Protein AF-A0A4R0YCN4-F1 (afdb_monomer_lite)

Structure (mmCIF, N/CA/C/O backbone):
data_AF-A0A4R0YCN4-F1
#
_entry.id   AF-A0A4R0YCN4-F1
#
loop_
_atom_site.group_PDB
_atom_site.id
_atom_site.type_symbol
_atom_site.label_atom_id
_atom_site.label_alt_id
_atom_site.label_comp_id
_atom_site.label_asym_id
_atom_site.label_entity_id
_atom_site.label_seq_id
_atom_site.pdbx_PDB_ins_code
_atom_site.Cartn_x
_atom_site.Cartn_y
_atom_site.Cartn_z
_atom_site.occupancy
_atom_site.B_iso_or_equiv
_atom_site.auth_seq_id
_atom_site.auth_comp_id
_atom_site.auth_asym_id
_atom_site.auth_atom_id
_atom_site.pdbx_PDB_model_num
ATOM 1 N N . MET A 1 1 ? -19.381 -3.182 16.926 1.00 80.44 1 MET A N 1
ATOM 2 C CA . MET A 1 1 ? -18.261 -2.987 17.879 1.00 80.44 1 MET A CA 1
ATOM 3 C C . MET A 1 1 ? -17.008 -3.576 17.262 1.00 80.44 1 MET A C 1
ATOM 5 O O . MET A 1 1 ? -17.051 -4.735 16.877 1.00 80.44 1 MET A O 1
ATOM 9 N N . VAL A 1 2 ? -15.941 -2.783 17.144 1.00 87.00 2 VAL A N 1
ATOM 10 C CA . VAL A 1 2 ? -14.643 -3.223 16.603 1.00 87.00 2 VAL A CA 1
ATOM 11 C C . VAL A 1 2 ? -13.726 -3.666 17.743 1.00 87.00 2 VAL A C 1
ATOM 13 O O . VAL A 1 2 ? -13.656 -2.986 18.769 1.00 87.00 2 VAL A O 1
ATOM 16 N N . THR A 1 3 ? -13.033 -4.795 17.587 1.00 94.62 3 THR A N 1
ATOM 17 C CA . THR A 1 3 ? -12.126 -5.344 18.610 1.00 94.62 3 THR A CA 1
ATOM 18 C C . THR A 1 3 ? -10.669 -4.925 18.384 1.00 94.62 3 THR A C 1
ATOM 20 O O . THR A 1 3 ? -10.262 -4.554 17.283 1.00 94.62 3 THR A O 1
ATOM 23 N N . ARG A 1 4 ? -9.839 -5.000 19.437 1.00 93.62 4 ARG A N 1
ATOM 24 C CA . ARG A 1 4 ? -8.385 -4.758 19.320 1.00 93.62 4 ARG A CA 1
ATOM 25 C C . ARG A 1 4 ? -7.713 -5.745 18.366 1.00 93.62 4 ARG A C 1
ATOM 27 O O . ARG A 1 4 ? -6.802 -5.364 17.640 1.00 93.62 4 ARG A O 1
ATOM 34 N N . GLU A 1 5 ? -8.176 -6.990 18.372 1.00 96.12 5 GLU A N 1
ATOM 35 C CA . GLU A 1 5 ? -7.697 -8.034 17.471 1.00 96.12 5 GLU A CA 1
ATOM 36 C C . GLU A 1 5 ? -7.943 -7.657 16.006 1.00 96.12 5 GLU A C 1
ATOM 38 O O . GLU A 1 5 ? -7.017 -7.715 15.203 1.00 96.12 5 GLU A O 1
ATOM 43 N N . GLU A 1 6 ? -9.138 -7.159 15.667 1.00 94.25 6 GLU A N 1
ATOM 44 C CA . GLU A 1 6 ? -9.448 -6.704 14.305 1.00 94.25 6 GLU A CA 1
ATOM 45 C C . GLU A 1 6 ? -8.526 -5.563 13.843 1.00 94.25 6 GLU A C 1
ATOM 47 O O . GLU A 1 6 ? -8.136 -5.522 12.676 1.00 94.25 6 GLU A O 1
ATOM 52 N N . ILE A 1 7 ? -8.131 -4.657 14.746 1.00 94.62 7 ILE A N 1
ATOM 53 C CA . ILE A 1 7 ? -7.189 -3.568 14.436 1.00 94.62 7 ILE A CA 1
ATOM 54 C C . ILE A 1 7 ? -5.785 -4.121 14.147 1.00 94.62 7 ILE A C 1
ATOM 56 O O . ILE A 1 7 ? -5.140 -3.694 13.187 1.00 94.62 7 ILE A O 1
ATOM 60 N N . LEU A 1 8 ? -5.310 -5.084 14.944 1.00 96.69 8 LEU A N 1
ATOM 61 C CA . LEU A 1 8 ? -4.005 -5.721 14.730 1.00 96.69 8 LEU A CA 1
ATOM 62 C C . LEU A 1 8 ? -3.976 -6.509 13.416 1.00 96.69 8 LEU A C 1
ATOM 64 O O . LEU A 1 8 ? -3.029 -6.384 12.639 1.00 96.69 8 LEU A O 1
ATOM 68 N N . VAL A 1 9 ? -5.040 -7.265 13.134 1.00 96.62 9 VAL A N 1
ATOM 69 C CA . VAL A 1 9 ? -5.193 -8.011 11.880 1.00 96.62 9 VAL A CA 1
ATOM 70 C C . VAL A 1 9 ? -5.256 -7.061 10.687 1.00 96.62 9 VAL A C 1
ATOM 72 O O . VAL A 1 9 ? -4.628 -7.339 9.666 1.00 96.62 9 VAL A O 1
ATOM 75 N N . LEU A 1 10 ? -5.948 -5.923 10.805 1.00 96.38 10 LEU A N 1
ATOM 76 C CA . LEU A 1 10 ? -5.969 -4.896 9.766 1.00 96.38 10 LEU A CA 1
ATOM 77 C C . LEU A 1 10 ? -4.557 -4.384 9.461 1.00 96.38 10 LEU A C 1
ATOM 79 O O . LEU A 1 10 ? -4.175 -4.356 8.294 1.00 96.38 10 LEU A O 1
ATOM 83 N N . GLY A 1 11 ? -3.785 -4.007 10.484 1.00 96.12 11 GLY A N 1
ATOM 84 C CA . GLY A 1 11 ? -2.417 -3.514 10.308 1.00 96.12 11 GLY A CA 1
ATOM 85 C C . GLY A 1 11 ? -1.501 -4.550 9.654 1.00 96.12 11 GLY A C 1
ATOM 86 O O . GLY A 1 11 ? -0.826 -4.240 8.671 1.00 96.12 11 GLY A O 1
ATOM 87 N N . LEU A 1 12 ? -1.532 -5.795 10.142 1.00 97.81 12 LEU A N 1
ATOM 88 C CA . LEU A 1 12 ? -0.746 -6.899 9.586 1.00 97.81 12 LEU A CA 1
ATOM 89 C C . LEU A 1 12 ? -1.125 -7.175 8.125 1.00 97.81 12 LEU A C 1
ATOM 91 O O . LEU A 1 12 ? -0.260 -7.240 7.254 1.00 97.81 12 LEU A O 1
ATOM 95 N N . THR A 1 13 ? -2.423 -7.286 7.841 1.00 96.94 13 THR A N 1
ATOM 96 C CA . THR A 1 13 ? -2.925 -7.595 6.496 1.00 96.94 13 THR A CA 1
ATOM 97 C C . THR A 1 13 ? -2.622 -6.460 5.525 1.00 96.94 13 THR A C 1
ATOM 99 O O . THR A 1 13 ? -2.129 -6.711 4.430 1.00 96.94 13 THR A O 1
ATOM 102 N N . ALA A 1 14 ? -2.863 -5.208 5.920 1.00 96.94 14 ALA A N 1
ATOM 103 C CA . ALA A 1 14 ? -2.560 -4.044 5.094 1.00 96.94 14 ALA A CA 1
ATOM 104 C C . ALA A 1 14 ? -1.057 -3.924 4.806 1.00 96.94 14 ALA A C 1
ATOM 106 O O . ALA A 1 14 ? -0.683 -3.646 3.669 1.00 96.94 14 ALA A O 1
ATOM 107 N N . GLY A 1 15 ? -0.198 -4.183 5.797 1.00 96.44 15 GLY A N 1
ATOM 108 C CA . GLY A 1 15 ? 1.254 -4.168 5.620 1.00 96.44 15 GLY A CA 1
ATOM 109 C C . GLY A 1 15 ? 1.747 -5.268 4.677 1.00 96.44 15 GLY A C 1
ATOM 110 O O . GLY A 1 15 ? 2.519 -4.995 3.757 1.00 96.44 15 GLY A O 1
ATOM 111 N N . VAL A 1 16 ? 1.271 -6.504 4.847 1.00 97.81 16 VAL A N 1
ATOM 112 C CA . VAL A 1 16 ? 1.670 -7.641 3.998 1.00 97.81 16 VAL A CA 1
ATOM 113 C C . VAL A 1 16 ? 1.143 -7.472 2.574 1.00 97.81 16 VAL A C 1
ATOM 115 O O . VAL A 1 16 ? 1.906 -7.565 1.619 1.00 97.81 16 VAL A O 1
ATOM 118 N N . VAL A 1 17 ? -0.143 -7.159 2.408 1.00 97.38 17 VAL A N 1
ATOM 119 C CA . VAL A 1 17 ? -0.740 -6.965 1.079 1.00 97.38 17 VAL A CA 1
ATOM 120 C C . VAL A 1 17 ? -0.132 -5.749 0.381 1.00 97.38 17 VAL A C 1
ATOM 122 O O . VAL A 1 17 ? 0.206 -5.829 -0.797 1.00 97.38 17 VAL A O 1
ATOM 125 N N . GLY A 1 18 ? 0.057 -4.640 1.098 1.00 96.44 18 GLY A N 1
ATOM 126 C CA . GLY A 1 18 ? 0.661 -3.427 0.555 1.00 96.44 18 GLY A CA 1
ATOM 127 C C . GLY A 1 18 ? 2.110 -3.632 0.115 1.00 96.44 18 GLY A C 1
ATOM 128 O O . GLY A 1 18 ? 2.482 -3.178 -0.965 1.00 96.44 18 GLY A O 1
ATOM 129 N N . SER A 1 19 ? 2.914 -4.352 0.905 1.00 96.62 19 SER A N 1
ATOM 130 C CA . SER A 1 19 ? 4.310 -4.654 0.560 1.00 96.62 19 SER A CA 1
ATOM 131 C C . SER A 1 19 ? 4.434 -5.670 -0.573 1.00 96.62 19 SER A C 1
ATOM 133 O O . SER A 1 19 ? 5.283 -5.489 -1.439 1.00 96.62 19 SER A O 1
ATOM 135 N N . LEU A 1 20 ? 3.565 -6.683 -0.635 1.00 97.81 20 LEU A N 1
ATOM 136 C CA . LEU A 1 20 ? 3.531 -7.616 -1.761 1.00 97.81 20 LEU A CA 1
ATOM 137 C C . LEU A 1 20 ? 3.111 -6.912 -3.051 1.00 97.81 20 LEU A C 1
ATOM 139 O O . LEU A 1 20 ? 3.830 -6.978 -4.039 1.00 97.81 20 LEU A O 1
ATOM 143 N N . VAL A 1 21 ? 1.980 -6.205 -3.055 1.00 97.19 21 VAL A N 1
ATOM 144 C CA . VAL A 1 21 ? 1.470 -5.565 -4.276 1.00 97.19 21 VAL A CA 1
ATOM 145 C C . VAL A 1 21 ? 2.370 -4.409 -4.702 1.00 97.19 21 VAL A C 1
ATOM 147 O O . VAL A 1 21 ? 2.861 -4.397 -5.828 1.00 97.19 21 VAL A O 1
ATOM 150 N N . GLY A 1 22 ? 2.640 -3.461 -3.803 1.00 97.06 22 GLY A N 1
ATOM 151 C CA . GLY A 1 22 ? 3.477 -2.304 -4.112 1.00 97.06 22 GLY A CA 1
ATOM 152 C C . GLY A 1 22 ? 4.931 -2.691 -4.375 1.00 97.06 22 GLY A C 1
ATOM 153 O O . GLY A 1 22 ? 5.525 -2.220 -5.340 1.00 97.06 22 GLY A O 1
ATOM 154 N N . GLY A 1 23 ? 5.499 -3.592 -3.571 1.00 96.56 23 GLY A N 1
ATOM 155 C CA . GLY A 1 23 ? 6.879 -4.049 -3.735 1.00 96.56 23 GLY A CA 1
ATOM 156 C C . GLY A 1 23 ? 7.098 -4.836 -5.024 1.00 96.56 23 GLY A C 1
ATOM 157 O O . GLY A 1 23 ? 8.078 -4.581 -5.719 1.00 96.56 23 GLY A O 1
ATOM 158 N N . LEU A 1 24 ? 6.178 -5.735 -5.399 1.00 97.50 24 LEU A N 1
ATOM 159 C CA . LEU A 1 24 ? 6.285 -6.474 -6.662 1.00 97.50 24 LEU A CA 1
ATOM 160 C C . LEU A 1 24 ? 6.072 -5.568 -7.876 1.00 97.50 24 LEU A C 1
ATOM 162 O O . LEU A 1 24 ? 6.836 -5.665 -8.832 1.00 97.50 24 LEU A O 1
ATOM 166 N N . MET A 1 25 ? 5.082 -4.667 -7.843 1.00 97.75 25 MET A N 1
ATOM 167 C CA . MET A 1 25 ? 4.875 -3.695 -8.925 1.00 97.75 25 MET A CA 1
ATOM 168 C C . MET A 1 25 ? 6.103 -2.805 -9.119 1.00 97.75 25 MET A C 1
ATOM 170 O O . MET A 1 25 ? 6.546 -2.607 -10.250 1.00 97.75 25 MET A O 1
ATOM 174 N N . LEU A 1 26 ? 6.682 -2.314 -8.019 1.00 97.56 26 LEU A N 1
ATOM 175 C CA . LEU A 1 26 ? 7.898 -1.515 -8.062 1.00 97.56 26 LEU A CA 1
ATOM 176 C C . L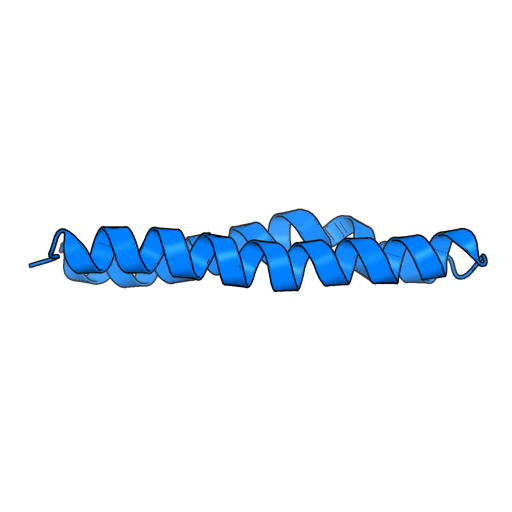EU A 1 26 ? 9.073 -2.334 -8.601 1.00 97.56 26 LEU A C 1
ATOM 178 O O . LEU A 1 26 ? 9.715 -1.900 -9.548 1.00 97.56 26 LEU A O 1
ATOM 182 N N . GLY A 1 27 ? 9.331 -3.518 -8.042 1.00 96.81 27 GLY A N 1
ATOM 183 C CA . GLY A 1 27 ? 10.460 -4.365 -8.426 1.00 96.81 27 GLY A CA 1
ATOM 184 C C . GLY A 1 27 ? 10.415 -4.783 -9.896 1.00 96.81 27 GLY A C 1
ATOM 185 O O . GLY A 1 27 ? 11.366 -4.540 -10.633 1.00 96.81 27 GLY A O 1
ATOM 186 N N . LEU A 1 28 ? 9.291 -5.348 -10.347 1.00 96.69 28 LEU A N 1
ATOM 187 C CA . LEU A 1 28 ? 9.113 -5.776 -11.740 1.00 96.69 28 LEU A CA 1
ATOM 188 C C . LEU A 1 28 ? 9.112 -4.590 -12.707 1.00 96.69 28 LEU A C 1
ATOM 190 O O . LEU A 1 28 ? 9.723 -4.658 -13.772 1.00 96.69 28 LEU A O 1
ATOM 194 N N . GLY A 1 29 ? 8.458 -3.489 -12.329 1.00 96.69 29 GLY A N 1
ATOM 195 C CA . GLY A 1 29 ? 8.448 -2.271 -13.127 1.00 96.69 29 GLY A CA 1
ATOM 196 C C . GLY A 1 29 ? 9.847 -1.683 -13.299 1.00 96.69 29 GLY A C 1
ATOM 197 O O . GLY A 1 29 ? 10.208 -1.282 -14.403 1.00 96.69 29 GLY A O 1
ATOM 198 N N . PHE A 1 30 ? 10.657 -1.673 -12.238 1.00 97.31 30 PHE A N 1
ATOM 199 C CA . PHE A 1 30 ? 12.015 -1.136 -12.286 1.00 97.31 30 PHE A CA 1
ATOM 200 C C . PHE A 1 30 ? 12.949 -2.016 -13.120 1.00 97.31 30 PHE A C 1
ATOM 202 O O . PHE A 1 30 ? 13.732 -1.479 -13.900 1.00 97.31 30 PHE A O 1
ATOM 209 N N . ILE A 1 31 ? 12.817 -3.347 -13.023 1.00 97.25 31 ILE A N 1
ATOM 210 C CA . ILE A 1 31 ? 13.528 -4.289 -13.902 1.00 97.25 31 ILE A CA 1
ATOM 211 C C . ILE A 1 31 ? 13.195 -3.977 -15.367 1.00 97.25 31 ILE A C 1
ATOM 213 O O . ILE A 1 31 ? 14.102 -3.716 -16.154 1.00 97.25 31 ILE A O 1
ATOM 217 N N . ALA A 1 32 ? 11.910 -3.883 -15.718 1.00 96.69 32 ALA A N 1
ATOM 218 C CA . ALA A 1 32 ? 11.483 -3.584 -17.086 1.00 96.69 32 ALA A CA 1
ATOM 219 C C . ALA A 1 32 ? 12.016 -2.230 -17.596 1.00 96.69 32 ALA A C 1
ATOM 221 O O . ALA A 1 32 ? 12.512 -2.139 -18.718 1.00 96.69 32 ALA A O 1
ATOM 222 N N . VAL A 1 33 ? 11.970 -1.181 -16.765 1.00 96.69 33 VAL A N 1
ATOM 223 C CA . VAL A 1 33 ? 12.535 0.134 -17.116 1.00 96.69 33 VAL A CA 1
ATOM 224 C C . VAL A 1 33 ? 14.049 0.048 -17.318 1.00 96.69 33 VAL A C 1
ATOM 226 O O . VAL A 1 33 ? 14.565 0.651 -18.259 1.00 96.69 33 VAL A O 1
ATOM 229 N N . SER A 1 34 ? 14.759 -0.711 -16.477 1.00 96.69 34 SER A N 1
ATOM 230 C CA . SER A 1 34 ? 16.212 -0.883 -16.585 1.00 96.69 34 SER A CA 1
ATOM 231 C C . SER A 1 34 ? 16.641 -1.632 -17.852 1.00 96.69 34 SER A C 1
ATOM 233 O O . SER A 1 34 ? 17.713 -1.357 -18.381 1.00 96.69 34 SER A O 1
ATOM 235 N N . GLU A 1 35 ? 15.778 -2.498 -18.391 1.00 96.88 35 GLU A N 1
ATOM 236 C CA . GLU A 1 35 ? 15.979 -3.200 -19.667 1.00 96.88 35 GLU A CA 1
ATOM 237 C C . GLU A 1 35 ? 15.529 -2.379 -20.895 1.00 96.88 35 GLU A C 1
ATOM 239 O O . GLU A 1 35 ? 15.521 -2.876 -22.020 1.00 96.88 35 GLU A O 1
ATOM 244 N N . GLY A 1 36 ? 15.151 -1.108 -20.712 1.00 94.44 36 GLY A N 1
ATOM 245 C CA . GLY A 1 36 ? 14.731 -0.214 -21.797 1.00 94.44 36 GLY A CA 1
ATOM 246 C C . GLY A 1 36 ? 13.249 -0.322 -22.175 1.00 94.44 36 GLY A C 1
ATOM 247 O O . GLY A 1 36 ? 12.781 0.398 -23.059 1.00 94.44 36 GLY A O 1
ATOM 248 N N . VA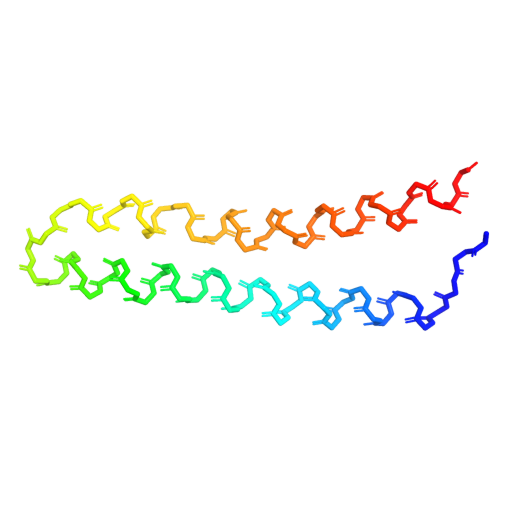L A 1 37 ? 12.466 -1.154 -21.483 1.00 96.19 37 VAL A N 1
ATOM 249 C CA . VAL A 1 37 ? 11.011 -1.221 -21.661 1.00 96.19 37 VAL A CA 1
ATOM 250 C C . VAL A 1 37 ? 10.366 -0.064 -20.897 1.00 96.19 37 VAL A C 1
ATOM 252 O O . VAL A 1 37 ? 9.952 -0.189 -19.745 1.00 96.19 37 VAL A O 1
ATOM 255 N N . HIS A 1 38 ? 10.229 1.090 -21.558 1.00 91.75 38 HIS A N 1
ATOM 256 C CA . HIS A 1 38 ? 9.638 2.301 -20.964 1.00 91.75 38 HIS A CA 1
ATOM 257 C C . HIS A 1 38 ? 8.210 2.106 -20.437 1.00 91.75 38 HIS A C 1
ATOM 259 O O . HIS A 1 38 ? 7.766 2.831 -19.549 1.00 91.75 38 HIS A O 1
ATOM 265 N N . MET A 1 39 ? 7.494 1.096 -20.932 1.00 94.44 39 MET A N 1
ATOM 266 C CA . MET A 1 39 ? 6.171 0.738 -20.428 1.00 94.44 39 MET A CA 1
ATOM 267 C C . MET A 1 39 ? 6.193 0.270 -18.963 1.00 94.44 39 MET A C 1
ATOM 269 O O . MET A 1 39 ? 5.170 0.352 -18.288 1.00 94.44 39 MET A O 1
ATOM 273 N N . GLY A 1 40 ? 7.354 -0.137 -18.432 1.00 93.62 40 GLY A N 1
ATOM 274 C CA . GLY A 1 40 ? 7.532 -0.481 -17.019 1.00 93.62 40 GLY A CA 1
ATOM 275 C C . GLY A 1 40 ? 7.174 0.656 -16.052 1.00 93.62 40 GLY A C 1
ATOM 276 O O . GLY A 1 40 ? 6.767 0.388 -14.921 1.00 93.62 40 GLY A O 1
ATOM 277 N N . TRP A 1 41 ? 7.192 1.918 -16.500 1.00 96.12 41 TRP A N 1
ATOM 278 C CA . TRP A 1 41 ? 6.713 3.055 -15.705 1.00 96.12 41 TRP A CA 1
ATO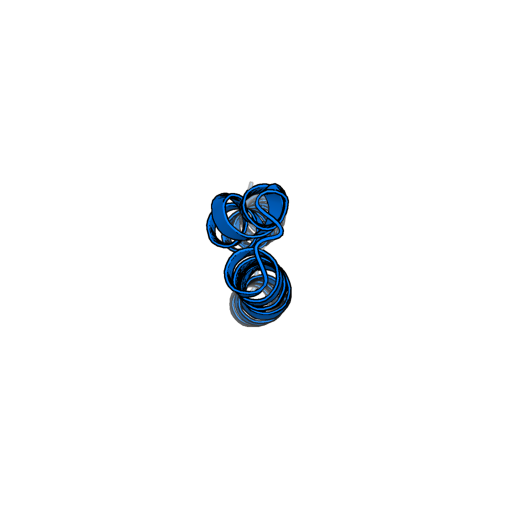M 279 C C . TRP A 1 41 ? 5.236 2.943 -15.305 1.00 96.12 41 TRP A C 1
ATOM 281 O O . TRP A 1 41 ? 4.862 3.448 -14.247 1.00 96.12 41 TRP A O 1
ATOM 291 N N . LEU A 1 42 ? 4.413 2.229 -16.084 1.00 96.44 42 LEU A N 1
ATOM 292 C CA . LEU A 1 42 ? 3.019 1.944 -15.723 1.00 96.44 42 LEU A CA 1
ATOM 293 C C . LEU A 1 42 ? 2.897 1.067 -14.474 1.00 96.44 42 LEU A C 1
ATOM 295 O O . LEU A 1 42 ? 1.866 1.112 -13.814 1.00 96.44 42 LEU A O 1
ATOM 299 N N . LEU A 1 43 ? 3.923 0.282 -14.140 1.00 95.50 43 LEU A N 1
ATOM 300 C CA . LEU A 1 43 ? 3.969 -0.498 -12.904 1.00 95.50 43 LEU A CA 1
ATOM 301 C C . LEU A 1 43 ? 4.636 0.290 -11.773 1.00 95.50 43 LEU A C 1
ATOM 303 O O . LEU A 1 43 ? 4.126 0.294 -10.656 1.00 95.50 43 LEU A O 1
ATOM 307 N N . VAL A 1 44 ? 5.729 1.003 -12.067 1.00 96.75 44 VAL A N 1
ATOM 308 C CA . VAL A 1 44 ? 6.505 1.758 -11.065 1.00 96.75 44 VAL A CA 1
ATOM 309 C C . VAL A 1 44 ? 5.702 2.905 -10.453 1.00 96.75 44 VAL A C 1
ATOM 311 O O . VAL A 1 44 ? 5.620 3.013 -9.231 1.00 96.75 44 VAL A O 1
ATOM 314 N N . LEU A 1 45 ? 5.107 3.770 -11.281 1.00 96.56 45 LEU A N 1
ATOM 315 C CA . LEU A 1 45 ? 4.454 4.996 -10.809 1.00 96.56 45 LEU A CA 1
ATOM 316 C C . LEU A 1 45 ? 3.270 4.727 -9.864 1.00 96.56 45 LEU A C 1
ATOM 318 O O . LEU A 1 45 ? 3.202 5.365 -8.810 1.00 96.56 45 LEU A O 1
ATOM 322 N N . PRO A 1 46 ? 2.351 3.789 -10.164 1.00 96.81 46 PRO A N 1
ATOM 323 C CA . PRO A 1 46 ? 1.253 3.495 -9.258 1.00 96.81 46 PRO A CA 1
ATOM 324 C C . PRO A 1 46 ? 1.616 2.513 -8.139 1.00 96.81 46 PRO A C 1
ATOM 326 O O . PRO A 1 46 ? 0.751 2.240 -7.315 1.00 96.81 46 PRO A O 1
ATOM 329 N N . ALA A 1 47 ? 2.841 1.984 -8.054 1.00 96.69 47 ALA A N 1
ATOM 330 C CA . ALA A 1 47 ? 3.191 0.954 -7.071 1.00 96.69 47 ALA A CA 1
ATOM 331 C C . ALA A 1 47 ? 2.872 1.371 -5.620 1.00 96.69 47 ALA A C 1
ATOM 333 O O . ALA A 1 47 ? 2.195 0.647 -4.885 1.00 96.69 47 ALA A O 1
ATOM 334 N N . ALA A 1 48 ? 3.302 2.571 -5.220 1.00 94.69 48 ALA A N 1
ATOM 335 C CA . ALA A 1 48 ? 3.040 3.116 -3.888 1.00 94.69 48 ALA A CA 1
ATOM 336 C C . ALA A 1 48 ? 1.540 3.372 -3.615 1.00 94.69 48 ALA A C 1
ATOM 338 O O . ALA A 1 48 ? 1.031 2.861 -2.612 1.00 94.69 48 ALA A O 1
ATOM 339 N N . PRO A 1 49 ? 0.792 4.104 -4.469 1.00 96.50 49 PRO A N 1
ATOM 340 C CA . PRO A 1 49 ? -0.637 4.310 -4.241 1.00 96.50 49 PRO A CA 1
ATOM 341 C C . PRO A 1 49 ? -1.466 3.026 -4.379 1.00 96.50 49 PRO A C 1
ATOM 343 O O . PRO A 1 49 ? -2.468 2.900 -3.684 1.00 96.50 49 PRO A O 1
ATOM 346 N N . ALA A 1 50 ? -1.061 2.051 -5.199 1.00 96.56 50 ALA A N 1
ATOM 347 C CA . ALA A 1 50 ? -1.722 0.748 -5.274 1.00 96.56 50 ALA A CA 1
ATOM 348 C C . ALA A 1 50 ? -1.566 -0.031 -3.958 1.00 96.56 50 ALA A C 1
ATOM 350 O O . ALA A 1 50 ? -2.558 -0.504 -3.402 1.00 96.56 50 ALA A O 1
ATOM 351 N N . GLY A 1 51 ? -0.347 -0.097 -3.409 1.00 94.88 51 GLY A N 1
ATOM 352 C CA . GLY A 1 51 ? -0.093 -0.735 -2.115 1.00 94.88 51 GLY A CA 1
ATOM 353 C C . GLY A 1 51 ? -0.826 -0.045 -0.958 1.00 94.88 51 GLY A C 1
ATOM 354 O O . GLY A 1 51 ? -1.542 -0.694 -0.193 1.00 94.88 51 GLY A O 1
ATOM 355 N N . GLY A 1 52 ? -0.713 1.283 -0.855 1.00 95.44 52 GLY A N 1
ATOM 356 C CA . GLY A 1 52 ? -1.393 2.067 0.184 1.00 95.44 52 GLY A CA 1
ATOM 357 C C . GLY A 1 52 ? -2.919 2.082 0.035 1.00 95.44 52 GLY A C 1
ATOM 358 O O . GLY A 1 52 ? -3.646 2.016 1.027 1.00 95.44 52 GLY A O 1
ATOM 359 N N . GLY A 1 53 ? -3.416 2.102 -1.203 1.00 97.44 53 GLY A N 1
ATOM 360 C CA . GLY A 1 53 ? -4.841 2.089 -1.525 1.00 97.44 53 GLY A CA 1
ATOM 361 C C . GLY A 1 53 ? -5.538 0.816 -1.054 1.00 97.44 53 GLY A C 1
ATOM 362 O O . GLY A 1 53 ? -6.637 0.887 -0.506 1.00 97.44 53 GLY A O 1
ATOM 363 N N . LEU A 1 54 ? -4.885 -0.343 -1.173 1.00 95.56 54 LEU A N 1
ATOM 364 C CA . LEU A 1 54 ? -5.415 -1.599 -0.635 1.00 95.56 54 LEU A CA 1
ATOM 365 C C . LEU A 1 54 ? -5.539 -1.557 0.893 1.00 95.56 54 LEU A C 1
ATOM 367 O O . LEU A 1 54 ? -6.586 -1.924 1.432 1.00 95.56 54 LEU A O 1
ATOM 371 N N . GLY A 1 55 ? -4.522 -1.040 1.586 1.00 95.12 55 GLY A N 1
ATOM 372 C CA . GLY A 1 55 ? -4.582 -0.822 3.032 1.00 95.12 55 GLY A CA 1
ATOM 373 C C . GLY A 1 55 ? -5.720 0.122 3.435 1.00 95.12 55 GLY A C 1
ATOM 374 O O . GLY A 1 55 ? -6.485 -0.180 4.351 1.00 95.12 55 GLY A O 1
ATOM 375 N N . TYR A 1 56 ? -5.901 1.219 2.695 1.00 96.62 56 TYR A N 1
ATOM 376 C CA . TYR A 1 56 ? -7.000 2.160 2.911 1.00 96.62 56 TYR A CA 1
ATOM 377 C C . TYR A 1 56 ? -8.377 1.510 2.724 1.00 96.62 56 TYR A C 1
ATOM 379 O O . TYR A 1 56 ? -9.276 1.727 3.534 1.00 96.62 56 TYR A O 1
ATOM 387 N N . LEU A 1 57 ? -8.560 0.676 1.696 1.00 96.75 57 LEU A N 1
ATOM 388 C CA . LEU A 1 57 ? -9.823 -0.031 1.468 1.00 96.75 57 LEU A CA 1
ATOM 389 C C . LEU A 1 57 ? -10.159 -0.994 2.612 1.00 96.75 57 LEU A C 1
ATOM 391 O O . LEU A 1 57 ? -11.315 -1.053 3.040 1.00 96.75 57 LEU A O 1
ATOM 395 N N . LEU A 1 58 ? -9.166 -1.727 3.123 1.00 94.81 58 LEU A N 1
ATOM 396 C CA . LEU A 1 58 ? -9.339 -2.600 4.285 1.00 94.81 58 LEU A CA 1
ATOM 397 C C . LEU A 1 58 ? -9.705 -1.786 5.533 1.00 94.81 58 LEU A C 1
ATOM 399 O O . LEU A 1 58 ? -10.652 -2.134 6.241 1.00 94.81 58 LEU A O 1
ATOM 403 N N . ALA A 1 59 ? -9.027 -0.659 5.755 1.00 94.94 59 ALA A N 1
ATOM 404 C CA . ALA A 1 59 ? -9.309 0.227 6.877 1.00 94.94 59 ALA A CA 1
ATOM 405 C C . ALA A 1 59 ? -10.715 0.833 6.787 1.00 94.94 59 ALA A C 1
ATOM 407 O O . ALA A 1 59 ? -11.442 0.862 7.778 1.00 94.94 59 ALA A O 1
ATOM 408 N N . ARG A 1 60 ? -11.147 1.236 5.585 1.00 95.62 60 ARG A N 1
ATOM 409 C CA . ARG A 1 60 ? -12.486 1.784 5.338 1.00 95.62 60 ARG A CA 1
ATOM 410 C C . ARG A 1 60 ? -13.583 0.771 5.658 1.00 95.62 60 ARG A C 1
ATOM 412 O O . ARG A 1 60 ? -14.606 1.140 6.227 1.00 95.62 60 ARG A O 1
ATOM 419 N N . LYS A 1 61 ? -13.366 -0.507 5.327 1.00 92.88 61 LYS A N 1
ATOM 420 C CA . LYS A 1 61 ? -14.296 -1.594 5.672 1.00 92.88 61 LYS A CA 1
ATOM 421 C C . LYS A 1 61 ? -14.401 -1.805 7.181 1.00 92.88 61 LYS A C 1
ATOM 423 O O . LYS A 1 61 ? -15.501 -2.034 7.669 1.00 92.88 61 LYS A O 1
ATOM 428 N N . LEU A 1 62 ? -13.288 -1.721 7.915 1.00 92.62 62 LEU A N 1
ATOM 429 C CA . LEU A 1 62 ? -13.316 -1.839 9.374 1.00 92.62 62 LEU A CA 1
ATOM 430 C C . LEU A 1 62 ? -13.996 -0.626 10.022 1.00 92.62 62 LEU A C 1
ATOM 432 O O . LEU A 1 62 ? -14.830 -0.793 10.907 1.00 92.62 62 LEU A O 1
ATOM 436 N N . ALA A 1 63 ? -13.702 0.580 9.534 1.00 93.12 63 ALA A N 1
ATOM 437 C CA . ALA A 1 63 ? -14.317 1.817 10.007 1.00 93.12 63 ALA A CA 1
ATOM 438 C C . ALA A 1 63 ? -15.843 1.829 9.818 1.00 93.12 63 ALA A C 1
ATOM 440 O O . ALA A 1 63 ? -16.564 2.309 10.686 1.00 93.12 63 ALA A O 1
ATOM 441 N N . ALA A 1 64 ? -16.350 1.228 8.739 1.00 93.25 64 ALA A N 1
ATOM 442 C CA . ALA A 1 64 ? -17.78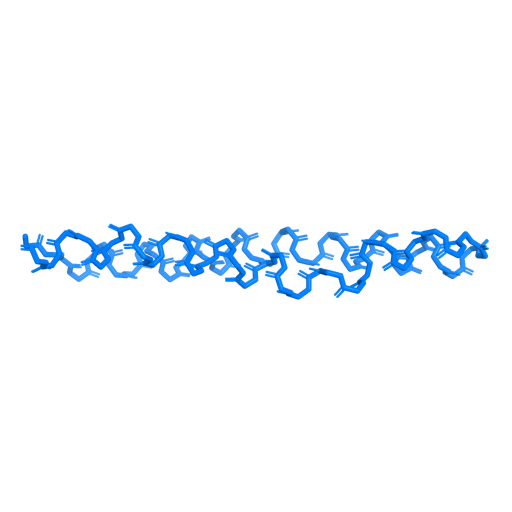6 1.088 8.502 1.00 93.25 64 ALA A CA 1
ATOM 443 C C . ALA A 1 64 ? -18.518 0.215 9.543 1.00 93.25 64 ALA A C 1
ATOM 445 O O . ALA A 1 64 ? -19.73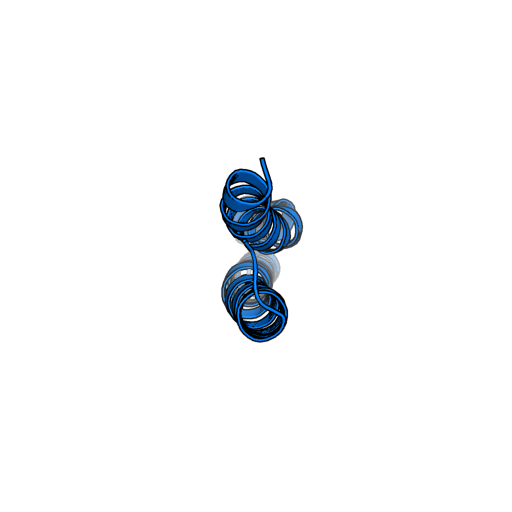8 0.241 9.578 1.00 93.25 64 ALA A O 1
ATOM 446 N N . LYS A 1 65 ? -17.802 -0.551 10.385 1.00 88.31 65 LYS A N 1
ATOM 447 C CA . LYS A 1 65 ? -18.386 -1.325 11.500 1.00 88.31 65 LYS A CA 1
ATOM 448 C C . LYS A 1 65 ? -18.432 -0.554 12.831 1.00 88.31 65 LYS A C 1
ATOM 450 O O . LYS A 1 65 ? -18.839 -1.118 13.856 1.00 88.31 65 LYS A O 1
ATOM 455 N N . ILE A 1 66 ? -17.891 0.667 12.849 1.00 82.00 66 ILE A N 1
ATOM 456 C CA . ILE A 1 66 ? -17.812 1.533 14.035 1.00 82.00 66 ILE A CA 1
ATOM 457 C C . ILE A 1 66 ? -19.063 2.418 14.151 1.00 82.00 66 ILE A C 1
ATOM 459 O O . ILE A 1 66 ? -19.448 2.738 15.274 1.00 82.00 66 ILE A O 1
ATOM 463 N N . GLY A 1 67 ? -19.685 2.783 13.023 1.00 65.44 67 GLY A N 1
ATOM 464 C CA . GLY A 1 67 ? -20.986 3.465 12.956 1.00 65.44 67 GLY A CA 1
ATOM 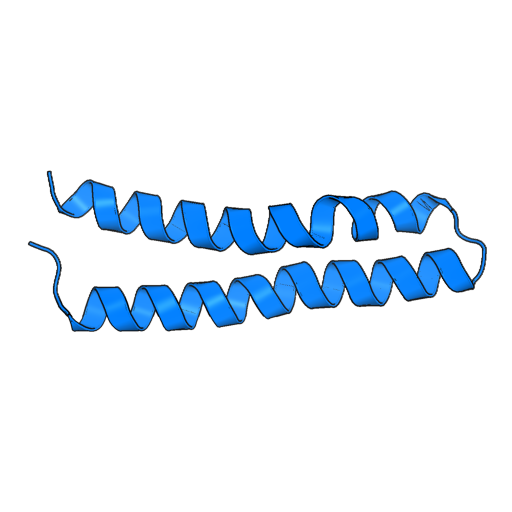465 C C . GLY A 1 67 ? -22.129 2.492 12.714 1.00 65.44 67 GLY A C 1
ATOM 466 O O . GLY A 1 67 ? -23.267 2.867 13.063 1.00 65.44 67 GLY A O 1
#

Sequence (67 aa):
MVTREEILVLGLTAGVVGSLVGGLMLGLGFIAVSEGVHMGWLLVLPAAPAGGGLGYLLARKLAAKIG

pLDDT: mean 94.83, std 4.8, range [65.44, 97.81]

Foldseek 3Di:
DADPVLVVCLVVVLVVQLCVQLVVLQVQLVVCVVVVNPCSCVSNVCSNVVSNVVSVVSVVVRVVVVD

Secondary structure (DSSP, 8-state):
---HHHHHHHHHHHHHHHHHHHHHHHHHHHHHHHTT-GGGHHHHHHHHHHHHHHHHHHHHHHHTTT-

Radius of gyration: 15.3 Å; chains: 1; bounding box: 37×13×41 Å